Protein AF-A0A348YCQ8-F1 (afdb_monomer_lite)

Structure (mmCIF, N/CA/C/O backbone):
data_AF-A0A348YCQ8-F1
#
_entry.id   AF-A0A348YCQ8-F1
#
loop_
_atom_site.group_PDB
_atom_site.id
_atom_site.type_symbol
_atom_site.label_atom_id
_atom_site.label_alt_id
_atom_site.label_comp_id
_atom_site.label_asym_id
_atom_site.label_entity_id
_atom_site.label_seq_id
_atom_site.pdbx_PDB_ins_code
_atom_site.Cartn_x
_atom_site.Cartn_y
_atom_site.Cartn_z
_atom_site.occupancy
_atom_site.B_iso_or_equiv
_atom_site.auth_seq_id
_atom_site.auth_comp_id
_atom_site.auth_asym_id
_atom_site.auth_atom_id
_atom_site.pdbx_PDB_model_num
ATOM 1 N N . ARG A 1 1 ? -30.569 0.296 14.893 1.00 77.31 1 ARG A N 1
ATOM 2 C CA . ARG A 1 1 ? -29.486 -0.329 15.695 1.00 77.31 1 ARG A CA 1
ATOM 3 C C . ARG A 1 1 ? -28.165 0.224 15.180 1.00 77.31 1 ARG A C 1
ATOM 5 O O . ARG A 1 1 ? -27.931 0.113 13.987 1.00 77.31 1 ARG A O 1
ATOM 12 N N . ILE A 1 2 ? -27.377 0.881 16.028 1.00 80.69 2 ILE A N 1
ATOM 13 C CA . ILE A 1 2 ? -26.087 1.477 15.645 1.00 80.69 2 ILE A CA 1
ATOM 14 C C . ILE A 1 2 ? -24.998 0.417 15.841 1.00 80.69 2 ILE A C 1
ATOM 16 O O . ILE A 1 2 ? -24.984 -0.248 16.877 1.00 80.69 2 ILE A O 1
ATOM 20 N N . LEU A 1 3 ? -24.141 0.226 14.836 1.00 81.38 3 LEU A N 1
ATOM 21 C CA . LEU A 1 3 ? -22.983 -0.664 14.906 1.00 81.38 3 LEU A CA 1
ATOM 22 C C . LEU A 1 3 ? -21.733 0.201 15.094 1.00 81.38 3 LEU A C 1
ATOM 24 O O . LEU A 1 3 ? -21.423 1.023 14.234 1.00 81.38 3 LEU A O 1
ATOM 28 N N . TRP A 1 4 ? -21.039 0.036 16.216 1.00 82.31 4 TRP A N 1
ATOM 29 C CA . TRP A 1 4 ? -19.761 0.703 16.448 1.00 82.31 4 TRP A CA 1
ATOM 30 C C . TRP A 1 4 ? -18.651 -0.110 15.791 1.00 82.31 4 TRP A C 1
ATOM 32 O O . TRP A 1 4 ? -18.524 -1.308 16.050 1.00 82.31 4 TRP A O 1
ATOM 42 N N . LEU A 1 5 ? -17.871 0.533 14.922 1.00 82.25 5 LEU A N 1
ATOM 43 C CA . LEU A 1 5 ? -16.666 -0.077 14.376 1.00 82.25 5 LEU A CA 1
ATOM 44 C C . LEU A 1 5 ? -15.581 -0.129 15.461 1.00 82.25 5 LEU A C 1
ATOM 46 O O . LEU A 1 5 ? -15.530 0.764 16.314 1.00 82.25 5 LEU A O 1
ATOM 50 N N . PRO A 1 6 ? -14.709 -1.151 15.437 1.00 80.56 6 PRO A N 1
ATOM 51 C CA . PRO A 1 6 ? -13.530 -1.152 16.285 1.00 80.56 6 PRO A CA 1
ATOM 52 C C . PRO A 1 6 ? -12.654 0.077 15.978 1.00 80.56 6 PRO A C 1
ATOM 54 O O . PRO A 1 6 ? -12.740 0.637 14.879 1.00 80.56 6 PRO A O 1
ATOM 57 N N . PRO A 1 7 ? -11.793 0.493 16.923 1.00 81.31 7 PRO A N 1
ATOM 58 C CA . PRO A 1 7 ? -10.851 1.583 16.699 1.00 81.31 7 PRO A CA 1
ATOM 59 C C . PRO A 1 7 ? -10.048 1.341 15.415 1.00 81.31 7 PRO A C 1
ATOM 61 O O . PRO A 1 7 ? -9.462 0.268 15.243 1.00 81.31 7 PRO A O 1
ATOM 64 N N . TYR A 1 8 ? -10.034 2.324 14.506 1.00 81.38 8 TYR A N 1
ATOM 65 C CA . TYR A 1 8 ? -9.228 2.236 13.289 1.00 81.38 8 TYR A CA 1
ATOM 66 C C . TYR A 1 8 ? -7.771 2.025 13.689 1.00 81.38 8 TYR A C 1
ATOM 68 O O . TYR A 1 8 ? -7.210 2.816 14.443 1.00 81.38 8 TYR A O 1
A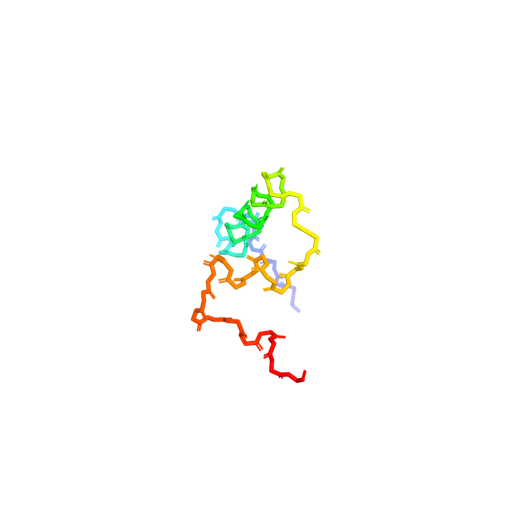TOM 76 N N . SER A 1 9 ? -7.187 0.934 13.204 1.00 80.44 9 SER A N 1
ATOM 77 C CA . SER A 1 9 ? -5.781 0.608 13.404 1.00 80.44 9 SER A CA 1
ATOM 78 C C . SER A 1 9 ? -5.074 0.789 12.063 1.00 80.44 9 SER A C 1
ATOM 80 O O . SER A 1 9 ? -5.137 -0.119 11.229 1.00 80.44 9 SER A O 1
ATOM 82 N N . PRO A 1 10 ? -4.433 1.947 11.818 1.00 73.06 10 PRO A N 1
ATOM 83 C CA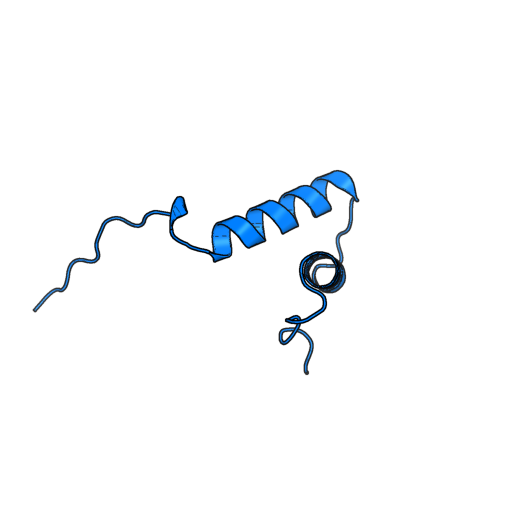 . PRO A 1 10 ? -3.736 2.224 10.562 1.00 73.06 10 PRO A CA 1
ATOM 84 C C . PRO A 1 10 ? -2.696 1.149 10.230 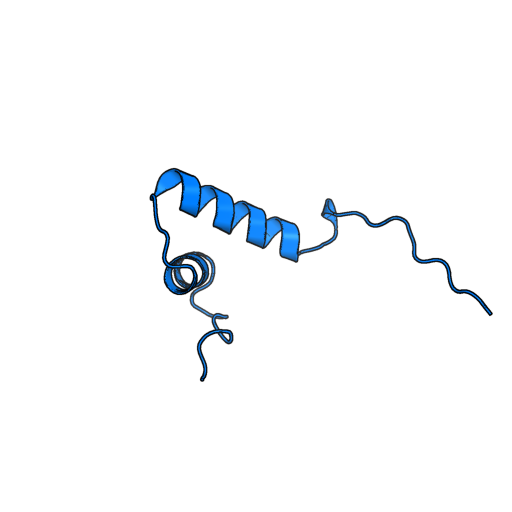1.00 73.06 10 PRO A C 1
ATOM 86 O O . PRO A 1 10 ? -2.535 0.774 9.073 1.00 73.06 10 PRO A O 1
ATOM 89 N N . ASP A 1 11 ? -2.063 0.572 11.255 1.00 76.06 11 ASP A N 1
ATOM 90 C CA . ASP A 1 11 ? -1.071 -0.500 11.117 1.00 76.06 11 ASP A CA 1
ATOM 91 C C . ASP A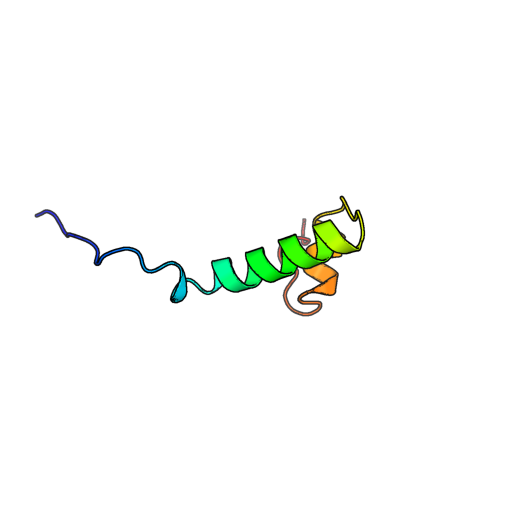 1 11 ? -1.637 -1.779 10.479 1.00 76.06 11 ASP A C 1
ATOM 93 O O . ASP A 1 11 ? -0.909 -2.543 9.834 1.00 76.06 11 ASP A O 1
ATOM 97 N N . LEU A 1 12 ? -2.946 -2.003 10.641 1.00 78.19 12 LEU A N 1
ATOM 98 C CA . LEU A 1 12 ? -3.678 -3.128 10.066 1.00 78.19 12 LEU A CA 1
ATOM 99 C C . LEU A 1 12 ? -4.276 -2.806 8.697 1.00 78.19 12 LEU A C 1
ATOM 101 O O . LEU A 1 12 ? -4.783 -3.719 8.048 1.00 78.19 12 LEU A O 1
ATOM 105 N N . ASN A 1 13 ? -4.208 -1.555 8.230 1.00 82.81 13 ASN A N 1
ATOM 106 C CA . ASN A 1 13 ? -4.667 -1.193 6.899 1.00 82.81 13 ASN A CA 1
ATOM 107 C C . ASN A 1 13 ? -3.537 -1.419 5.876 1.00 82.81 13 ASN A C 1
ATOM 109 O O . ASN A 1 13 ? -2.566 -0.655 5.840 1.00 82.81 13 ASN A O 1
ATOM 113 N N . PRO A 1 14 ? -3.636 -2.432 4.993 1.00 79.38 14 PRO A N 1
ATOM 114 C CA . PRO A 1 14 ? -2.570 -2.749 4.044 1.00 79.38 14 PRO A CA 1
ATOM 115 C C . PRO A 1 14 ? -2.250 -1.593 3.087 1.00 79.38 14 PRO A C 1
ATOM 117 O O . PRO A 1 14 ? -1.139 -1.531 2.551 1.00 79.38 14 PRO A O 1
ATOM 120 N N . ILE A 1 15 ? -3.196 -0.665 2.885 1.00 82.69 15 ILE A N 1
ATOM 121 C CA . ILE A 1 15 ? -2.997 0.505 2.029 1.00 82.69 15 ILE A CA 1
ATOM 122 C C . ILE A 1 15 ? -1.937 1.453 2.601 1.00 82.69 15 ILE A C 1
ATOM 124 O O . ILE A 1 15 ? -1.166 2.020 1.834 1.00 82.69 15 ILE A O 1
ATOM 128 N N . GLU A 1 16 ? -1.829 1.582 3.927 1.00 86.06 16 GLU A N 1
ATOM 129 C CA . GLU A 1 16 ? -0.891 2.510 4.574 1.00 86.06 16 GLU A CA 1
ATOM 130 C C . GLU A 1 16 ? 0.557 2.108 4.283 1.00 86.06 16 GLU A C 1
ATOM 132 O O . GLU A 1 16 ? 1.400 2.949 3.969 1.00 86.06 16 GLU A O 1
ATOM 137 N N . LYS A 1 17 ? 0.836 0.797 4.259 1.00 83.69 17 LYS A N 1
ATOM 138 C CA . LYS A 1 17 ? 2.148 0.259 3.864 1.00 83.69 17 LYS A CA 1
ATOM 139 C C . LYS A 1 17 ? 2.483 0.584 2.409 1.00 83.69 17 LYS A C 1
ATOM 141 O O . LYS A 1 17 ? 3.622 0.937 2.110 1.00 83.69 17 LYS A O 1
ATOM 146 N N . LYS A 1 18 ? 1.501 0.509 1.504 1.00 83.94 18 LYS A N 1
ATOM 147 C CA . LYS A 1 18 ? 1.681 0.907 0.099 1.00 83.94 18 LYS A CA 1
ATOM 148 C C . LYS A 1 18 ? 1.926 2.410 -0.022 1.00 83.94 18 LYS A C 1
ATOM 150 O O . LYS A 1 18 ? 2.873 2.813 -0.688 1.00 83.94 18 LYS A O 1
ATOM 155 N N . TRP A 1 19 ? 1.156 3.237 0.682 1.00 84.94 19 TRP A N 1
ATOM 156 C CA . TRP A 1 19 ? 1.357 4.687 0.713 1.00 84.94 19 TRP A CA 1
ATOM 157 C C . TRP A 1 19 ? 2.719 5.092 1.277 1.00 84.94 19 TRP A C 1
ATOM 159 O O . TRP A 1 19 ? 3.329 6.027 0.760 1.00 84.94 19 TRP A O 1
ATOM 169 N N . ALA A 1 20 ? 3.229 4.397 2.294 1.00 87.19 20 ALA A N 1
ATOM 170 C CA . ALA A 1 20 ? 4.572 4.633 2.819 1.00 87.19 20 ALA A CA 1
ATOM 171 C C . ALA A 1 20 ? 5.656 4.383 1.752 1.00 87.19 20 ALA A C 1
ATOM 173 O O . ALA A 1 20 ? 6.550 5.213 1.589 1.00 87.19 20 ALA A O 1
ATOM 174 N N . GLN A 1 21 ? 5.536 3.302 0.970 1.00 85.31 21 GLN A N 1
ATOM 175 C CA . GLN A 1 21 ? 6.445 2.998 -0.148 1.00 85.31 21 GLN A CA 1
ATOM 176 C C . GLN A 1 21 ? 6.398 4.084 -1.235 1.00 85.31 21 GLN A C 1
ATOM 178 O O . GLN A 1 21 ? 7.440 4.582 -1.658 1.00 85.31 21 GLN A O 1
ATOM 183 N N . VAL A 1 22 ? 5.193 4.507 -1.632 1.00 86.06 22 VAL A N 1
ATOM 18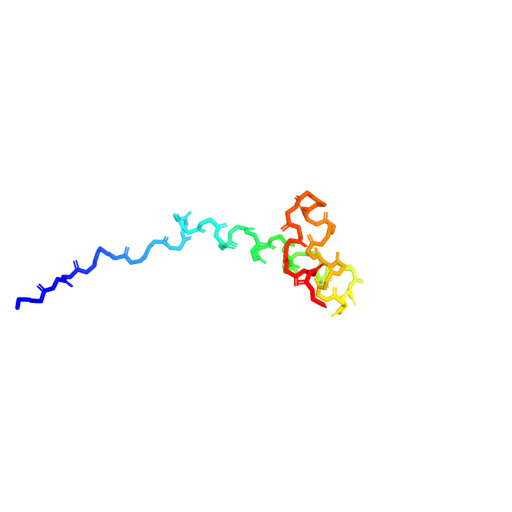4 C CA . VAL A 1 22 ? 4.959 5.590 -2.610 1.00 86.06 22 VAL A CA 1
ATOM 185 C C . VAL A 1 22 ? 5.610 6.891 -2.142 1.00 86.06 22 VAL A C 1
ATOM 187 O O . VAL A 1 22 ? 6.346 7.529 -2.893 1.00 86.06 22 VAL A O 1
ATOM 190 N N . LYS A 1 23 ? 5.391 7.280 -0.881 1.00 85.44 23 LYS A N 1
ATOM 191 C CA . LYS A 1 23 ? 5.970 8.499 -0.299 1.00 85.44 23 LYS A CA 1
ATOM 192 C C . LYS A 1 23 ? 7.497 8.444 -0.273 1.00 85.44 23 LYS A C 1
ATOM 194 O O . LYS A 1 23 ? 8.126 9.437 -0.625 1.00 85.44 23 LYS A O 1
ATOM 199 N N . PHE A 1 24 ? 8.081 7.304 0.096 1.00 85.81 24 PHE A N 1
ATOM 200 C CA . PHE A 1 24 ? 9.533 7.119 0.110 1.00 85.81 24 PHE A CA 1
ATOM 201 C C . PHE A 1 24 ? 10.148 7.314 -1.283 1.00 85.81 24 PHE A C 1
ATOM 203 O O . PHE A 1 24 ? 11.073 8.110 -1.439 1.00 85.81 24 PHE A O 1
ATOM 210 N N . LEU A 1 25 ? 9.587 6.665 -2.308 1.00 83.62 25 LEU A N 1
ATOM 211 C CA . LEU A 1 25 ? 10.060 6.819 -3.686 1.00 83.62 25 LEU A CA 1
ATOM 212 C C . LEU A 1 25 ? 9.888 8.251 -4.201 1.00 83.62 25 LEU A C 1
ATOM 214 O O . LEU A 1 25 ? 10.793 8.786 -4.836 1.00 83.62 25 LEU A O 1
ATOM 218 N N . ARG A 1 26 ? 8.766 8.910 -3.886 1.00 83.62 26 ARG A N 1
ATOM 219 C CA . ARG A 1 26 ? 8.527 10.305 -4.284 1.00 83.62 26 ARG A CA 1
ATOM 220 C C . ARG A 1 26 ? 9.585 11.248 -3.713 1.00 83.62 26 ARG A C 1
ATOM 222 O O . ARG A 1 26 ? 10.089 12.102 -4.437 1.00 83.62 26 ARG A O 1
ATOM 229 N N . GLN A 1 27 ? 9.905 11.095 -2.428 1.00 83.62 27 GLN A N 1
ATOM 230 C CA . GLN A 1 27 ? 10.912 11.916 -1.751 1.00 83.62 27 GLN A CA 1
ATOM 231 C C . GLN A 1 27 ? 12.321 11.652 -2.293 1.00 83.62 27 GLN A C 1
ATOM 233 O O . GLN A 1 27 ? 13.088 12.591 -2.463 1.00 83.62 27 GLN A O 1
ATOM 238 N N . GLY A 1 28 ? 12.652 10.395 -2.606 1.00 77.56 28 GLY A N 1
ATOM 239 C CA . GLY A 1 28 ? 13.969 10.038 -3.132 1.00 77.56 28 GLY A CA 1
ATOM 240 C C . GLY A 1 28 ? 14.189 10.420 -4.598 1.00 77.56 28 GLY A C 1
ATOM 241 O O . GLY A 1 28 ? 15.295 10.799 -4.964 1.00 77.56 28 GLY A O 1
ATOM 242 N N . TRP A 1 29 ? 13.173 10.280 -5.457 1.00 70.44 29 TRP A N 1
ATOM 243 C CA . TRP A 1 29 ? 13.347 10.333 -6.919 1.00 70.44 29 TRP A CA 1
ATOM 244 C C . TRP A 1 29 ? 12.833 11.625 -7.561 1.00 70.44 29 TRP A C 1
ATOM 246 O O . TRP A 1 29 ? 12.947 11.783 -8.774 1.00 70.44 29 TRP A O 1
ATOM 256 N N . MET A 1 30 ? 12.217 12.527 -6.782 1.00 71.69 30 MET A N 1
ATOM 257 C CA . MET A 1 30 ? 11.474 13.695 -7.290 1.00 71.69 30 MET A CA 1
ATOM 258 C C . MET A 1 30 ? 10.454 13.329 -8.385 1.00 71.69 30 MET A C 1
ATOM 260 O O . MET A 1 30 ? 10.071 14.160 -9.209 1.00 71.69 30 MET A O 1
ATOM 264 N N . GLN A 1 31 ? 10.010 12.068 -8.403 1.0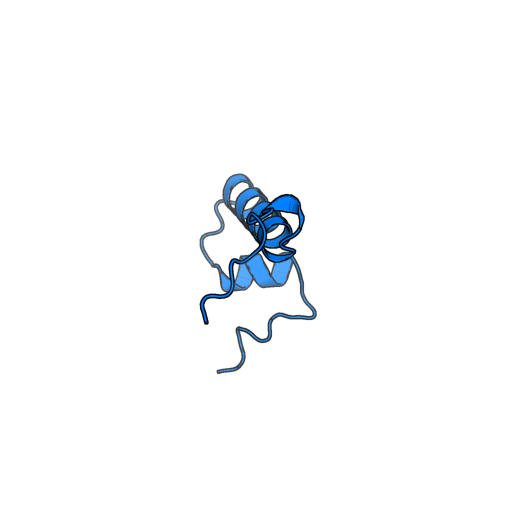0 69.62 31 GLN A N 1
ATOM 265 C CA . GLN A 1 31 ? 9.096 11.563 -9.410 1.00 69.62 31 GLN A CA 1
ATOM 266 C C . GLN A 1 31 ? 7.689 12.069 -9.097 1.00 69.62 31 GLN A C 1
ATOM 268 O O . GLN A 1 31 ? 7.116 11.736 -8.058 1.00 69.62 31 GLN A O 1
ATOM 273 N N . ASN A 1 32 ? 7.140 12.890 -9.991 1.00 74.62 32 ASN A N 1
ATOM 274 C CA . ASN A 1 32 ? 5.783 13.426 -9.861 1.00 74.62 32 ASN A CA 1
ATOM 275 C C . ASN A 1 32 ? 4.747 12.618 -10.649 1.00 74.62 32 ASN A C 1
ATOM 277 O O . ASN A 1 32 ? 3.552 12.804 -10.430 1.00 74.62 32 ASN A O 1
ATOM 281 N N . ASP A 1 33 ? 5.184 11.711 -11.527 1.00 82.50 33 ASP A N 1
ATOM 282 C CA . ASP A 1 33 ? 4.275 10.804 -12.220 1.00 82.50 33 ASP A CA 1
ATOM 283 C C . ASP A 1 33 ? 3.822 9.675 -11.284 1.00 82.50 33 ASP A C 1
ATOM 285 O O . ASP A 1 33 ? 4.575 8.755 -10.950 1.00 82.50 33 ASP A O 1
ATOM 289 N N . LEU A 1 34 ? 2.560 9.769 -10.866 1.00 77.62 34 LEU A N 1
ATOM 290 C CA . LEU A 1 34 ? 1.908 8.823 -9.973 1.00 77.62 34 LEU A CA 1
ATOM 291 C C . LEU A 1 34 ? 1.827 7.416 -10.583 1.00 77.62 34 LEU A C 1
ATOM 293 O O . LEU A 1 34 ? 2.047 6.429 -9.883 1.00 77.62 34 LEU A O 1
ATOM 297 N N . SER A 1 35 ? 1.560 7.319 -11.885 1.00 79.94 35 SER A N 1
ATOM 298 C CA . SER A 1 35 ? 1.414 6.046 -12.598 1.00 79.94 35 SER A CA 1
ATOM 299 C C . SER A 1 35 ? 2.727 5.276 -12.597 1.00 79.94 35 SER A C 1
ATOM 301 O O . SER A 1 35 ? 2.752 4.075 -12.312 1.00 79.94 35 SER A O 1
ATOM 303 N N . LYS A 1 36 ? 3.828 5.995 -12.842 1.00 77.56 36 LYS A N 1
ATOM 304 C CA . LYS A 1 36 ? 5.187 5.453 -12.789 1.00 77.56 36 LYS A CA 1
ATOM 305 C C . LYS A 1 36 ? 5.562 5.007 -11.377 1.00 77.56 36 LYS A C 1
ATOM 307 O O . LYS A 1 36 ? 6.073 3.909 -11.196 1.00 77.56 36 LYS A O 1
ATOM 312 N N . LEU A 1 37 ? 5.197 5.799 -10.373 1.00 77.62 37 LEU A N 1
ATOM 313 C CA . LEU A 1 37 ? 5.464 5.497 -8.968 1.00 77.62 37 LEU A CA 1
ATOM 314 C C . LEU A 1 37 ? 4.782 4.199 -8.500 1.00 77.62 37 LEU A C 1
ATOM 316 O O . LEU A 1 37 ? 5.391 3.392 -7.799 1.00 77.62 37 LEU A O 1
ATOM 320 N N . PHE A 1 38 ? 3.529 3.967 -8.903 1.00 76.94 38 PHE A N 1
ATOM 321 C CA . PHE A 1 38 ? 2.819 2.726 -8.577 1.00 76.94 38 PHE A CA 1
ATOM 322 C C . PHE A 1 38 ? 3.297 1.526 -9.402 1.00 76.94 38 PHE A C 1
ATOM 324 O O . PHE A 1 38 ? 3.346 0.414 -8.867 1.00 76.94 38 PHE A O 1
ATOM 331 N N . TYR A 1 39 ? 3.714 1.746 -10.653 1.00 79.31 39 TYR A N 1
ATOM 332 C CA . TYR A 1 39 ? 4.342 0.711 -11.474 1.00 79.31 39 TYR A CA 1
ATOM 333 C C . TYR A 1 39 ? 5.637 0.198 -10.830 1.00 79.31 39 TYR A C 1
ATOM 335 O O . TYR A 1 39 ? 5.802 -1.012 -10.673 1.00 79.31 39 TYR A O 1
ATOM 343 N N . ASP A 1 40 ? 6.501 1.107 -10.369 1.00 72.50 40 ASP A N 1
ATOM 344 C CA . ASP A 1 40 ? 7.786 0.770 -9.745 1.00 72.50 40 ASP A CA 1
ATOM 345 C C . ASP A 1 40 ? 7.611 -0.010 -8.423 1.00 72.50 40 ASP A C 1
ATOM 347 O O . ASP A 1 40 ? 8.439 -0.849 -8.070 1.00 72.50 40 ASP A O 1
ATOM 351 N N . ILE A 1 41 ? 6.503 0.208 -7.702 1.00 76.00 41 ILE A N 1
ATOM 352 C CA . ILE A 1 41 ? 6.190 -0.483 -6.436 1.00 76.00 41 ILE A CA 1
ATOM 353 C C . ILE A 1 41 ? 5.515 -1.838 -6.660 1.00 76.00 41 ILE A C 1
ATOM 355 O O . ILE A 1 41 ? 5.686 -2.764 -5.859 1.00 76.00 41 ILE A O 1
ATOM 359 N N . CYS A 1 42 ? 4.686 -1.971 -7.696 1.00 71.12 42 CYS A N 1
ATOM 360 C CA . CYS A 1 42 ? 3.999 -3.222 -7.991 1.00 71.12 42 CYS A CA 1
ATOM 361 C C . CYS A 1 42 ? 3.686 -3.374 -9.488 1.00 71.12 42 CYS A C 1
ATOM 363 O O . CYS A 1 42 ? 2.549 -3.141 -9.907 1.00 71.12 42 CYS A O 1
ATOM 365 N N . PRO A 1 43 ? 4.636 -3.902 -10.282 1.00 65.25 43 PRO A N 1
ATOM 366 C CA . PRO A 1 43 ? 4.461 -4.055 -11.728 1.00 65.25 43 PRO A CA 1
ATOM 367 C C . PRO A 1 43 ? 3.274 -4.951 -12.120 1.00 65.25 43 PRO A C 1
ATOM 369 O O . PRO A 1 43 ? 2.731 -4.826 -13.210 1.00 65.25 43 PRO A O 1
ATOM 372 N N . ARG A 1 44 ? 2.855 -5.867 -11.229 1.00 60.75 44 ARG A N 1
ATOM 373 C CA . ARG A 1 44 ? 1.798 -6.863 -11.489 1.00 60.75 44 ARG A CA 1
ATOM 374 C C . ARG A 1 44 ? 0.365 -6.417 -11.174 1.00 60.75 44 ARG A C 1
ATOM 376 O O . ARG A 1 44 ? -0.552 -7.135 -11.548 1.00 60.75 44 ARG A O 1
ATOM 383 N N . HIS A 1 45 ? 0.150 -5.291 -10.490 1.00 57.03 45 HIS A N 1
ATOM 384 C CA . HIS A 1 45 ? -1.187 -4.901 -10.000 1.00 57.03 45 HIS A CA 1
ATOM 385 C C . HIS A 1 45 ? -1.584 -3.463 -10.353 1.00 57.03 45 HIS A C 1
ATOM 387 O O . HIS A 1 45 ? -2.431 -2.872 -9.686 1.00 57.03 45 HIS A O 1
ATOM 393 N N . ASN A 1 46 ? -1.013 -2.892 -11.414 1.00 55.53 46 ASN A N 1
ATOM 394 C CA . ASN A 1 46 ? -1.400 -1.565 -11.891 1.00 55.53 46 ASN A CA 1
ATOM 395 C C . ASN A 1 46 ? -2.697 -1.620 -12.729 1.00 55.53 46 ASN A C 1
ATOM 397 O O . ASN A 1 46 ? -2.755 -1.149 -13.856 1.00 55.53 46 ASN A O 1
ATOM 401 N N . THR A 1 47 ? -3.772 -2.184 -12.169 1.00 53.12 47 THR A N 1
ATOM 402 C CA . THR A 1 47 ? -5.133 -2.132 -12.743 1.00 53.12 47 THR A CA 1
ATOM 403 C C . THR A 1 47 ? -5.748 -0.731 -12.705 1.00 53.12 47 THR A C 1
ATOM 405 O O . THR A 1 47 ? -6.815 -0.521 -13.265 1.00 53.12 47 THR A O 1
ATOM 408 N N . PHE A 1 48 ? -5.081 0.238 -12.069 1.00 52.41 48 PHE A N 1
ATOM 409 C CA . PHE A 1 48 ? -5.476 1.649 -12.100 1.00 52.41 48 PHE A CA 1
ATOM 410 C C . PHE A 1 48 ? -5.225 2.319 -13.460 1.00 52.41 48 PHE A C 1
ATOM 412 O O . PHE A 1 48 ? -5.767 3.391 -13.703 1.00 52.41 48 PHE A O 1
ATOM 419 N N . ILE A 1 49 ? -4.437 1.687 -14.339 1.00 52.28 49 ILE A N 1
ATOM 420 C CA . ILE A 1 49 ? -4.135 2.157 -15.697 1.00 52.28 49 ILE A CA 1
ATOM 421 C C . ILE A 1 49 ? -4.707 1.147 -16.705 1.00 52.28 49 ILE A C 1
ATOM 423 O O . ILE A 1 49 ? -3.991 0.507 -17.466 1.00 52.28 49 ILE A O 1
ATOM 427 N N . LEU A 1 50 ? -6.017 0.929 -16.651 1.00 44.31 50 LEU A N 1
ATOM 428 C CA . LEU A 1 50 ? -6.785 0.340 -17.747 1.00 44.31 50 LEU A CA 1
ATOM 429 C C . LEU A 1 50 ? -8.031 1.202 -17.926 1.00 44.31 50 LEU A C 1
ATOM 431 O O . LEU A 1 50 ? -9.096 0.862 -17.421 1.00 44.31 50 LEU A O 1
ATOM 435 N N . ASN A 1 51 ? -7.835 2.360 -18.555 1.00 39.84 51 ASN A N 1
ATOM 436 C CA . ASN A 1 51 ? -8.812 3.121 -19.336 1.00 39.84 51 ASN A CA 1
ATOM 437 C C . ASN A 1 51 ? -8.042 4.098 -20.223 1.00 39.84 51 ASN A C 1
ATOM 439 O O . ASN A 1 51 ? -7.241 4.876 -19.655 1.00 39.84 51 ASN A O 1
#

Secondary structure (DSSP, 8-state):
-PPPPPPP-GGG-HHHHHHHHHHHHHHHH----HHHHHHHH-TT--TTS--

Radius of gyration: 15.08 Å; chains: 1; bounding box: 44×21×36 Å

Foldseek 3Di:
DDDDDDPDDCVPVVVNVVVVQLVVCCVVPVDPPPLVSSCVVPVPPSPVPDD

pLDDT: mean 75.19, std 11.36, range [39.84, 87.19]

Sequence (51 aa):
RILWLPPYSPDLNPIEKKWAQVKFLRQGWMQNDLSKLFYDICPRHNTFILN